Protein AF-A0AAP7W3X0-F1 (afdb_monomer)

Secondary structure (DSSP, 8-state):
-------------TTTTPPPP-SS-THHHHHHS-------

pLDDT: mean 71.85, std 9.04, range [46.16, 87.56]

Radius of gyration: 20.3 Å; Cα contacts (8 Å, |Δi|>4): 0; chains: 1; bounding box: 34×45×44 Å

Solvent-accessible surface area (backbone atoms only — not comparable to full-atom values): 3021 Å² total; per-residue (Å²): 132,88,78,76,75,79,78,77,66,88,72,75,75,84,55,82,86,58,79,75,84,63,81,85,58,52,67,71,55,58,68,67,70,56,77,74,74,77,78,129

Sequence (40 aa):
MRGGALHMGKGRSNNAGKKQPNFDDSSNFAKQSQPTEKKK

Structure (mmCIF, N/CA/C/O backbone):
data_AF-A0AAP7W3X0-F1
#
_entry.id  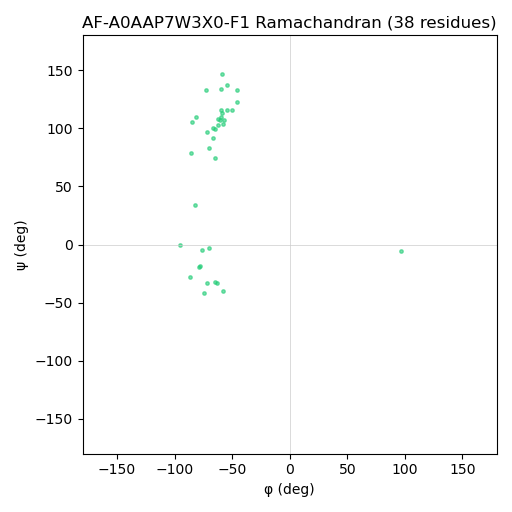 AF-A0AAP7W3X0-F1
#
loop_
_atom_site.group_PDB
_atom_site.id
_atom_site.type_symbol
_atom_site.label_atom_id
_atom_site.label_alt_id
_atom_site.label_comp_id
_atom_site.label_asym_id
_atom_site.label_entity_id
_atom_site.label_seq_id
_atom_site.pdbx_PDB_ins_code
_atom_site.Cartn_x
_atom_site.Cartn_y
_atom_site.Cartn_z
_atom_site.occupancy
_atom_site.B_iso_or_equiv
_atom_site.auth_seq_id
_atom_site.auth_comp_id
_atom_site.auth_asym_id
_atom_site.auth_atom_id
_atom_site.pdbx_PDB_model_num
ATOM 1 N N . MET A 1 1 ? 20.005 32.723 3.980 1.00 46.16 1 MET A N 1
ATOM 2 C CA . MET A 1 1 ? 19.648 31.295 4.147 1.00 46.16 1 MET A CA 1
ATOM 3 C C . MET A 1 1 ? 19.649 30.647 2.771 1.00 46.16 1 MET A C 1
ATOM 5 O O . MET A 1 1 ? 18.947 31.133 1.895 1.00 46.16 1 MET A O 1
ATOM 9 N N . ARG A 1 2 ? 20.506 29.642 2.538 1.00 51.06 2 ARG A N 1
ATOM 10 C CA . ARG A 1 2 ? 20.577 28.914 1.259 1.00 51.06 2 ARG A CA 1
ATOM 11 C C . ARG A 1 2 ? 19.327 2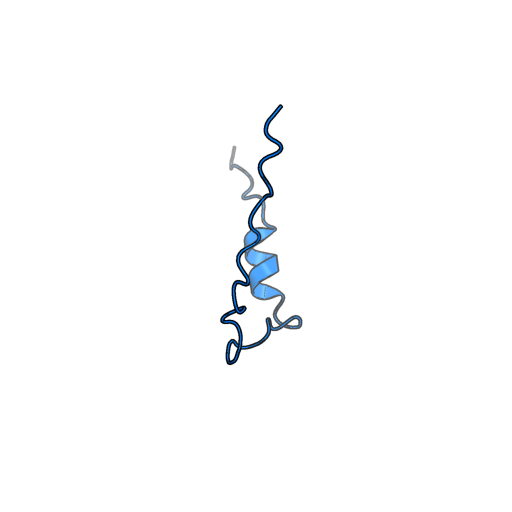8.040 1.168 1.00 51.06 2 ARG A C 1
ATOM 13 O O . ARG A 1 2 ? 19.272 26.994 1.804 1.00 51.06 2 ARG A O 1
ATOM 20 N N . GLY A 1 3 ? 18.304 28.523 0.468 1.00 56.50 3 GLY A N 1
ATOM 21 C CA . GLY A 1 3 ? 17.105 27.744 0.181 1.00 56.50 3 GLY A CA 1
ATOM 22 C C . GLY A 1 3 ? 17.493 26.572 -0.709 1.00 56.50 3 GLY A C 1
ATOM 23 O 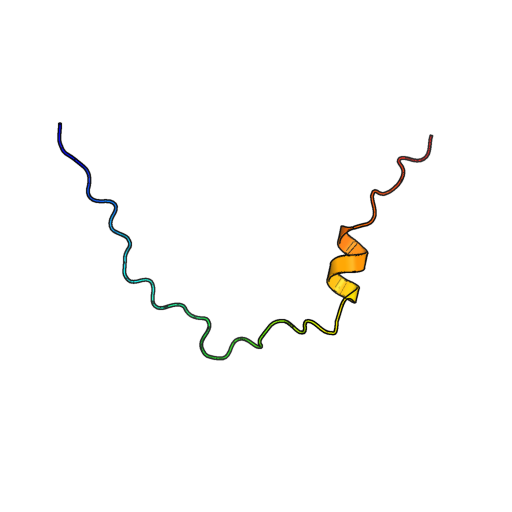O . GLY A 1 3 ? 17.704 26.751 -1.905 1.00 56.50 3 GLY A O 1
ATOM 24 N N . GLY A 1 4 ? 17.668 25.395 -0.110 1.00 60.97 4 GLY A N 1
ATOM 25 C CA . GLY A 1 4 ? 17.879 24.160 -0.847 1.00 60.97 4 GLY A CA 1
ATOM 26 C C . GLY A 1 4 ? 16.643 23.885 -1.691 1.00 60.97 4 GLY A C 1
ATOM 27 O O . GLY A 1 4 ? 15.590 23.548 -1.156 1.00 60.97 4 GLY A O 1
ATOM 28 N N . ALA A 1 5 ? 16.761 24.057 -3.005 1.00 67.88 5 ALA A N 1
ATOM 29 C CA . ALA A 1 5 ? 15.766 23.556 -3.932 1.00 67.88 5 ALA A CA 1
ATOM 30 C C . ALA A 1 5 ? 15.691 22.035 -3.745 1.00 67.88 5 ALA A C 1
ATOM 32 O O . ALA A 1 5 ? 16.6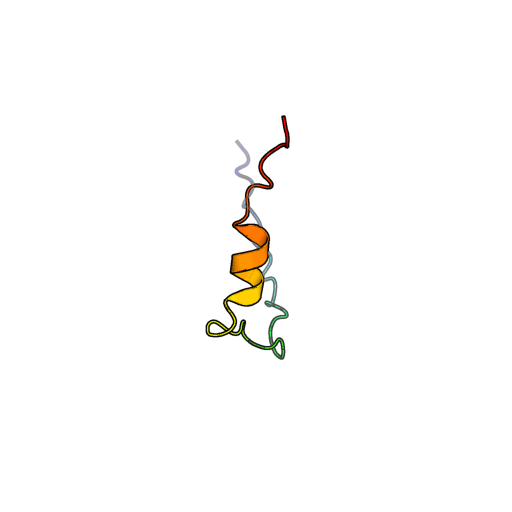73 21.329 -3.978 1.00 67.88 5 ALA A O 1
ATOM 33 N N . LEU A 1 6 ? 14.542 21.533 -3.288 1.00 68.50 6 LEU A N 1
ATOM 34 C CA . LEU A 1 6 ? 14.272 20.101 -3.272 1.00 68.50 6 LEU A CA 1
ATOM 35 C C . LEU A 1 6 ? 14.286 19.636 -4.728 1.00 68.50 6 LEU A C 1
ATOM 37 O O . LEU A 1 6 ? 13.345 19.896 -5.479 1.00 68.50 6 LEU A O 1
ATOM 41 N N . HIS A 1 7 ? 15.379 18.998 -5.149 1.00 69.31 7 HIS A N 1
ATOM 42 C CA . HIS A 1 7 ? 15.452 18.379 -6.461 1.00 69.31 7 HIS A CA 1
ATOM 43 C C . HIS A 1 7 ? 14.464 17.203 -6.463 1.00 69.31 7 HIS A C 1
ATOM 45 O O . HIS A 1 7 ? 14.772 16.078 -6.079 1.00 69.31 7 HIS A O 1
ATOM 51 N N . MET A 1 8 ? 13.223 17.444 -6.878 1.00 69.06 8 MET A N 1
ATOM 52 C CA . MET A 1 8 ? 12.368 16.358 -7.341 1.00 69.06 8 MET A CA 1
ATOM 53 C C . MET A 1 8 ? 12.967 15.906 -8.662 1.00 69.06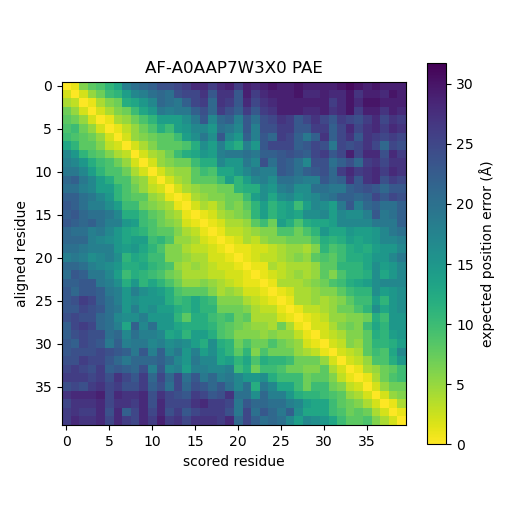 8 MET A C 1
ATOM 55 O O . MET A 1 8 ? 12.594 16.377 -9.737 1.00 69.06 8 MET A O 1
ATOM 59 N N . GLY A 1 9 ? 13.988 15.048 -8.563 1.00 66.81 9 GLY A N 1
ATOM 60 C CA . GLY A 1 9 ? 14.539 14.348 -9.707 1.00 66.81 9 GLY A CA 1
ATOM 61 C C . GLY A 1 9 ? 13.369 13.809 -10.514 1.00 66.81 9 GLY A C 1
ATOM 62 O O . GLY A 1 9 ? 12.422 13.269 -9.942 1.00 66.81 9 GLY A O 1
ATOM 63 N N . LYS A 1 10 ? 13.401 14.017 -11.833 1.00 68.44 10 LYS A N 1
ATOM 64 C CA . LYS A 1 10 ? 12.405 13.501 -12.773 1.00 68.44 10 LYS A CA 1
ATOM 65 C C . LYS A 1 10 ? 12.499 11.973 -12.774 1.00 68.44 10 LYS A C 1
ATOM 67 O O . LYS A 1 10 ? 13.066 11.370 -13.681 1.00 68.44 10 LYS A O 1
ATOM 72 N N . GLY A 1 11 ? 11.998 11.353 -11.711 1.00 68.44 11 GLY A N 1
ATOM 73 C CA . GLY A 1 11 ? 11.855 9.922 -11.561 1.00 68.44 11 GLY A CA 1
ATOM 74 C C . GLY A 1 11 ? 10.827 9.499 -12.584 1.00 68.44 11 GLY A C 1
ATOM 75 O O . GLY A 1 11 ? 9.632 9.721 -12.406 1.00 68.44 11 GLY A O 1
ATOM 76 N N . ARG A 1 12 ? 11.298 8.967 -13.710 1.00 70.50 12 ARG A N 1
ATOM 77 C CA . ARG A 1 12 ? 10.426 8.339 -14.696 1.00 70.50 12 ARG A CA 1
ATOM 78 C C . ARG A 1 12 ? 9.749 7.190 -13.965 1.00 70.50 12 ARG A C 1
ATOM 80 O O . ARG A 1 12 ? 10.410 6.213 -13.628 1.00 70.50 12 ARG A O 1
ATOM 87 N N . SER A 1 13 ? 8.465 7.348 -13.658 1.00 71.50 13 SER A N 1
ATOM 88 C CA . SER A 1 13 ? 7.691 6.313 -12.988 1.00 71.50 13 SER A CA 1
ATOM 89 C C . SER A 1 13 ? 7.815 5.020 -13.791 1.00 71.50 13 SER A C 1
ATOM 91 O O . SER A 1 13 ? 7.368 4.922 -14.931 1.00 71.50 13 SER A O 1
ATOM 93 N N . ASN A 1 14 ? 8.424 4.017 -13.187 1.00 70.62 14 ASN A N 1
ATOM 94 C CA . ASN A 1 14 ? 8.724 2.698 -13.735 1.00 70.62 14 ASN A CA 1
ATOM 95 C C . ASN A 1 14 ? 7.507 1.757 -13.646 1.00 70.62 14 ASN A C 1
ATOM 97 O O . ASN A 1 14 ? 7.637 0.553 -13.441 1.00 70.62 14 ASN A O 1
ATOM 101 N N . ASN A 1 15 ? 6.305 2.321 -13.784 1.00 75.50 15 ASN A N 1
ATOM 102 C CA . ASN A 1 15 ? 5.043 1.585 -13.751 1.00 75.50 15 ASN A CA 1
ATOM 103 C C . ASN A 1 15 ? 4.523 1.213 -15.148 1.00 75.50 15 ASN A C 1
ATOM 105 O O . ASN A 1 15 ? 3.489 0.558 -15.241 1.00 75.50 15 ASN A O 1
ATOM 109 N N . ALA A 1 16 ? 5.231 1.576 -16.224 1.00 73.88 16 ALA A N 1
ATOM 110 C CA . ALA A 1 16 ? 4.917 1.102 -17.568 1.00 73.88 16 ALA A CA 1
ATOM 111 C C . ALA A 1 16 ? 5.017 -0.436 -17.603 1.00 73.88 16 ALA A C 1
ATOM 113 O O . ALA A 1 16 ? 6.100 -0.994 -17.453 1.00 73.88 16 ALA A O 1
ATOM 114 N N . GLY A 1 17 ? 3.874 -1.114 -17.728 1.00 77.69 17 GLY A N 1
ATOM 115 C CA . GLY A 1 17 ? 3.777 -2.578 -17.750 1.00 77.69 17 GLY A CA 1
ATOM 116 C C . GLY A 1 17 ? 3.427 -3.239 -16.414 1.00 77.69 17 GLY A C 1
ATOM 117 O O . GLY A 1 17 ? 3.169 -4.442 -16.389 1.00 77.69 17 GLY A O 1
ATOM 118 N N . LYS A 1 18 ? 3.346 -2.489 -15.306 1.00 81.69 18 LYS A N 1
ATOM 119 C CA . LYS A 1 18 ? 2.761 -3.042 -14.077 1.00 81.69 18 LYS A CA 1
ATOM 120 C C . LYS A 1 18 ? 1.252 -3.158 -14.257 1.00 81.69 18 LYS A C 1
ATOM 122 O O . LYS A 1 18 ? 0.602 -2.215 -14.710 1.00 81.69 18 LYS A O 1
ATOM 127 N N . LYS A 1 19 ? 0.697 -4.318 -13.899 1.00 84.69 19 LYS A N 1
ATOM 128 C CA . LYS A 1 19 ? -0.755 -4.516 -13.878 1.00 84.69 19 LYS A CA 1
ATOM 129 C C . LYS A 1 19 ? -1.377 -3.506 -12.916 1.00 84.69 19 LYS A C 1
ATOM 131 O O . LYS A 1 19 ? -0.862 -3.305 -11.815 1.00 84.69 19 LYS A O 1
ATOM 136 N N . GLN A 1 20 ? -2.456 -2.864 -13.358 1.00 87.25 20 GLN A N 1
ATOM 137 C CA . GLN A 1 20 ? -3.262 -2.024 -12.481 1.00 87.25 20 GLN A CA 1
ATOM 138 C C . GLN A 1 20 ? -3.783 -2.875 -11.311 1.00 87.25 20 GLN A C 1
ATOM 140 O O . GLN A 1 20 ? -4.024 -4.073 -11.502 1.00 87.25 20 GLN A O 1
ATOM 145 N N . PRO A 1 21 ? -3.937 -2.293 -10.111 1.00 83.31 21 PRO A N 1
ATOM 146 C CA . PRO A 1 21 ? -4.605 -2.974 -9.013 1.00 83.31 21 PRO A CA 1
ATOM 147 C C . PRO A 1 21 ? -5.989 -3.445 -9.462 1.00 83.31 21 PRO A C 1
ATOM 149 O O . PRO A 1 21 ? -6.705 -2.708 -10.141 1.00 83.31 21 PRO A O 1
ATOM 152 N N . ASN A 1 22 ? -6.360 -4.669 -9.092 1.00 84.81 22 ASN A N 1
ATOM 153 C CA . ASN A 1 22 ? -7.725 -5.128 -9.284 1.00 84.81 22 ASN A CA 1
ATOM 154 C C . ASN A 1 22 ? -8.580 -4.593 -8.131 1.00 84.81 22 ASN A C 1
ATOM 156 O O . ASN A 1 22 ? -8.409 -5.027 -6.994 1.00 84.81 22 ASN A O 1
ATOM 160 N N . PHE A 1 23 ? -9.464 -3.642 -8.425 1.00 81.44 23 PHE A N 1
ATOM 161 C CA . PHE A 1 23 ? -10.353 -3.042 -7.428 1.00 81.44 23 PHE A CA 1
ATOM 162 C C . PHE A 1 23 ? -11.551 -3.935 -7.078 1.00 81.44 23 PHE A C 1
ATOM 164 O O . PHE A 1 23 ? -12.126 -3.766 -6.006 1.00 81.44 23 PHE A O 1
ATOM 171 N N . ASP A 1 24 ? -11.871 -4.918 -7.924 1.00 87.56 24 ASP A N 1
ATOM 172 C CA . ASP A 1 24 ? -12.914 -5.912 -7.647 1.00 87.56 24 ASP A CA 1
ATOM 173 C C . ASP A 1 24 ? -12.407 -7.012 -6.695 1.00 87.56 24 ASP A C 1
ATOM 175 O O . ASP A 1 24 ? -13.189 -7.694 -6.031 1.00 87.56 24 ASP A O 1
ATOM 179 N N . ASP A 1 25 ? -11.082 -7.170 -6.578 1.00 83.31 25 ASP A N 1
ATOM 180 C CA . ASP A 1 25 ? -10.449 -8.101 -5.645 1.00 83.31 25 ASP A CA 1
ATOM 181 C C . ASP A 1 25 ? -10.278 -7.468 -4.255 1.00 83.31 25 ASP A C 1
ATOM 183 O O . ASP A 1 25 ? -9.195 -7.049 -3.832 1.00 83.31 25 ASP A O 1
ATOM 187 N N . SER A 1 26 ? -11.378 -7.434 -3.506 1.00 81.62 26 SER A N 1
ATOM 188 C CA . SER A 1 26 ? -11.397 -6.971 -2.114 1.00 81.62 26 SER A CA 1
ATOM 189 C C . SER A 1 26 ? -10.689 -7.921 -1.133 1.00 81.62 26 SER A C 1
ATOM 191 O O . SER A 1 26 ? -10.539 -7.583 0.045 1.00 81.62 26 SER A O 1
ATOM 193 N N . SER A 1 27 ? -10.192 -9.082 -1.584 1.00 78.88 27 SER A N 1
ATOM 194 C CA . SER A 1 27 ? -9.574 -10.086 -0.706 1.00 78.88 27 SER A CA 1
ATOM 195 C C . SER A 1 27 ? -8.308 -9.573 -0.013 1.00 78.88 27 SER A C 1
ATOM 197 O O . SER A 1 27 ? -8.044 -9.919 1.141 1.00 78.88 27 SER A O 1
ATOM 199 N N . ASN A 1 28 ? -7.542 -8.708 -0.683 1.00 76.50 28 ASN A N 1
ATOM 200 C CA . ASN A 1 28 ? -6.344 -8.088 -0.114 1.00 76.50 28 ASN A CA 1
ATOM 201 C C . ASN A 1 28 ? -6.685 -7.042 0.955 1.00 76.50 28 ASN A C 1
ATOM 203 O O . ASN A 1 28 ? -5.962 -6.921 1.942 1.00 76.50 28 ASN A O 1
ATOM 207 N N . PHE A 1 29 ? -7.809 -6.335 0.807 1.00 74.69 29 PHE A N 1
ATOM 208 C CA . PHE A 1 29 ? -8.291 -5.376 1.803 1.00 74.69 29 PHE A CA 1
ATOM 209 C C . PHE A 1 29 ? -8.885 -6.084 3.029 1.00 74.69 29 PHE A C 1
ATOM 211 O O . PHE A 1 29 ? -8.583 -5.730 4.171 1.00 74.69 29 PHE A O 1
ATOM 218 N N . ALA A 1 30 ? -9.658 -7.150 2.799 1.00 73.81 30 ALA A N 1
ATOM 219 C CA . ALA A 1 30 ? -10.277 -7.945 3.856 1.00 73.81 30 ALA A CA 1
ATOM 220 C C . ALA A 1 30 ? -9.241 -8.520 4.837 1.00 73.81 30 ALA A C 1
ATOM 222 O O . ALA A 1 30 ? -9.447 -8.454 6.048 1.00 73.81 30 ALA A O 1
ATOM 223 N N . LYS A 1 31 ? -8.090 -8.99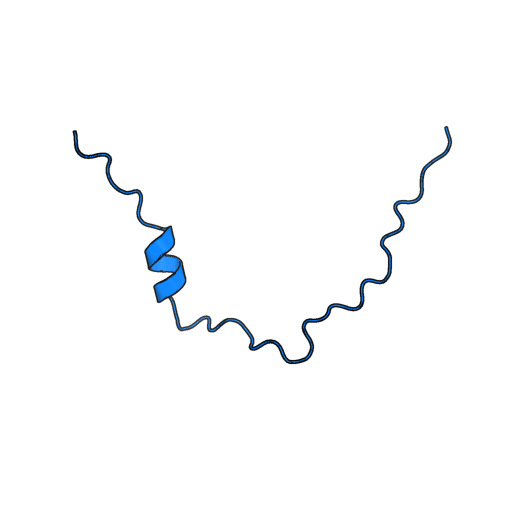2 4.333 1.00 71.69 31 LYS A N 1
ATOM 224 C CA . LYS A 1 31 ? -6.994 -9.551 5.148 1.00 71.69 31 LYS A CA 1
ATOM 225 C C . LYS A 1 31 ? -6.335 -8.535 6.082 1.00 71.69 31 LYS A C 1
ATOM 227 O O . LYS A 1 31 ? -5.883 -8.914 7.156 1.00 71.69 31 LYS A O 1
ATOM 232 N N . GLN A 1 32 ? -6.267 -7.266 5.683 1.00 67.00 32 GLN A N 1
ATOM 233 C CA . GLN A 1 32 ? -5.620 -6.217 6.477 1.00 67.00 32 GLN A CA 1
ATOM 234 C C . GLN A 1 32 ? -6.575 -5.592 7.503 1.00 67.00 32 GLN A C 1
ATOM 236 O O . GLN A 1 32 ? -6.140 -5.112 8.545 1.00 67.00 32 GLN A O 1
ATOM 241 N N . SER A 1 33 ? -7.878 -5.600 7.212 1.00 68.25 33 SER A N 1
ATOM 242 C CA . SER A 1 33 ? -8.901 -4.966 8.052 1.00 68.25 33 SER A CA 1
ATOM 243 C C . SER A 1 33 ? -9.258 -5.732 9.323 1.00 68.25 33 SER A C 1
ATOM 245 O O . SER A 1 33 ? -10.055 -5.233 10.109 1.00 68.25 33 SER A O 1
ATOM 247 N N . GLN A 1 34 ? -8.717 -6.932 9.534 1.00 70.94 34 GLN A N 1
ATOM 248 C CA . GLN A 1 34 ? -9.010 -7.697 10.738 1.00 70.94 34 GLN A CA 1
ATOM 249 C C . GLN A 1 34 ? -8.070 -7.237 11.856 1.00 70.94 34 GLN A C 1
ATOM 251 O O . GLN A 1 34 ? -6.894 -7.615 11.849 1.00 70.94 34 GLN A O 1
ATOM 256 N N . PRO A 1 35 ? -8.538 -6.464 12.855 1.00 71.25 35 PRO A N 1
ATOM 257 C CA . PRO A 1 35 ? -7.884 -6.527 14.142 1.00 71.25 35 PRO A CA 1
ATOM 258 C C . PRO A 1 35 ? -7.996 -7.985 14.574 1.00 71.25 35 PRO A C 1
ATOM 260 O O . PRO A 1 35 ? -9.092 -8.492 14.802 1.00 71.25 35 PRO A O 1
ATOM 263 N N . THR A 1 36 ? -6.874 -8.696 14.645 1.00 68.12 36 THR A N 1
ATOM 264 C CA . THR A 1 36 ? -6.854 -9.923 15.431 1.00 6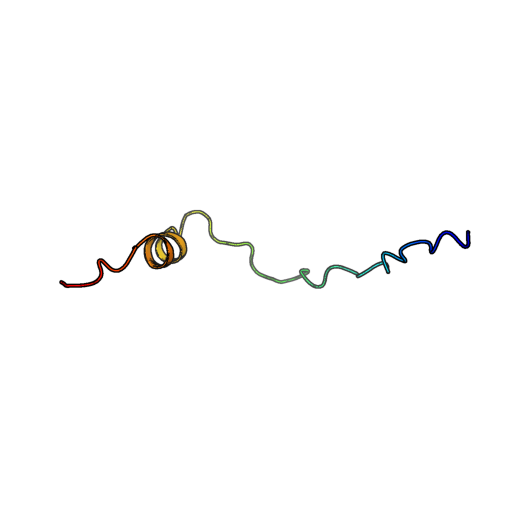8.12 36 THR A CA 1
ATOM 265 C C . THR A 1 36 ? -7.264 -9.496 16.829 1.00 68.12 36 THR A C 1
ATOM 267 O O . THR A 1 36 ? -6.498 -8.789 17.494 1.00 68.12 36 THR A O 1
ATOM 270 N N . GLU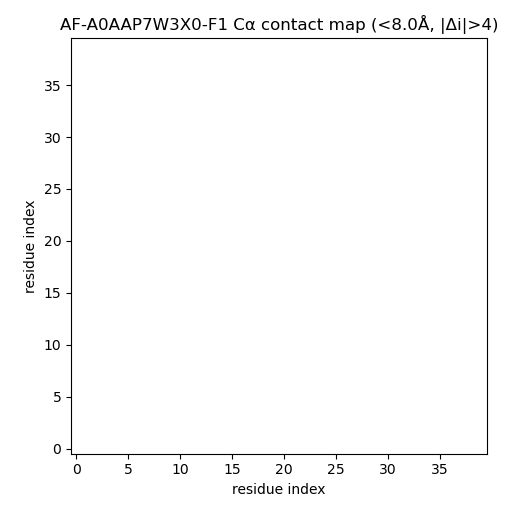 A 1 37 ? -8.481 -9.844 17.250 1.00 71.38 37 GLU A N 1
ATOM 271 C CA . GLU A 1 37 ? -8.846 -9.736 18.651 1.00 71.38 37 GLU A CA 1
ATOM 272 C C . GLU A 1 37 ? -7.724 -10.429 19.418 1.00 71.38 37 GLU A C 1
ATOM 274 O O . GLU A 1 37 ? -7.453 -11.618 19.219 1.00 71.38 37 GLU A O 1
ATOM 279 N N . LYS A 1 38 ? -6.992 -9.660 20.233 1.00 66.56 38 LYS A N 1
ATOM 280 C CA . LYS A 1 38 ? -6.105 -10.253 21.222 1.00 66.56 38 LYS A CA 1
ATOM 281 C C . LYS A 1 38 ? -7.014 -11.125 22.077 1.00 66.56 38 LYS A C 1
ATOM 283 O O . LYS A 1 38 ? -7.789 -10.594 22.871 1.00 66.56 38 LYS A O 1
ATOM 288 N N . LYS A 1 39 ? -6.957 -12.443 21.862 1.00 64.00 39 LYS A N 1
ATOM 289 C CA . LYS A 1 39 ? -7.528 -13.426 22.781 1.00 64.00 39 LYS A CA 1
ATOM 290 C C . LYS A 1 39 ? -7.096 -13.014 24.191 1.00 64.00 39 LYS A C 1
ATOM 292 O O . LYS A 1 39 ? -5.901 -12.813 24.414 1.00 64.00 39 LYS A O 1
ATOM 297 N N . LYS A 1 40 ? -8.083 -12.800 25.064 1.00 62.34 40 LYS A N 1
ATOM 298 C CA . 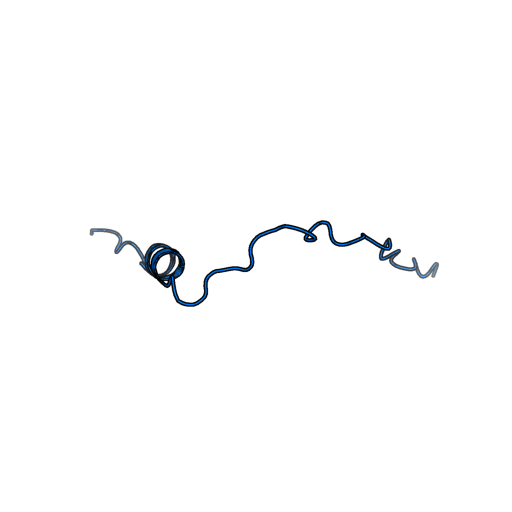LYS A 1 40 ? -7.865 -12.632 26.502 1.00 62.34 40 LYS A CA 1
ATOM 299 C C . LYS A 1 40 ? -7.141 -13.842 27.075 1.00 62.34 40 LYS A C 1
ATOM 301 O O . LYS A 1 40 ? -7.406 -14.960 26.576 1.00 62.34 40 LYS A O 1
#

Mean predicted aligned error: 14.56 Å

Organism: Bacillus mycoides (NCBI:txid1405)

Foldseek 3Di:
DPPPDPPPDPPPPPCVPPDDDDPVCCVVVVVVPDPPPPDD